Protein AF-A0A0P7Z304-F1 (afdb_monomer)

pLDDT: me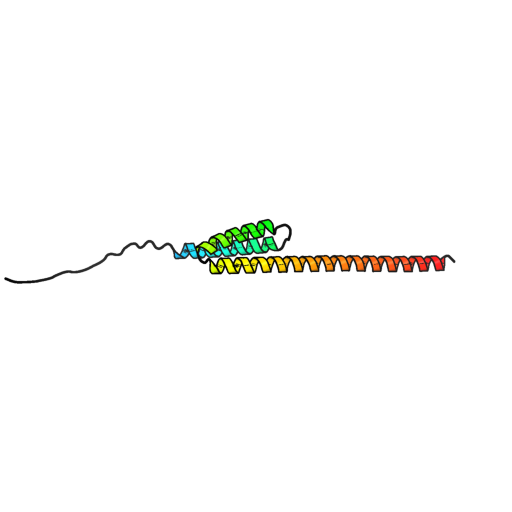an 79.25, std 16.59, range [35.19, 93.38]

Sequence (123 aa):
MSELSQSEPSAMSPAKADLPTESQTQAEKSLLEVALAGAIALAKDSKNYAQASEQFTAITAQIEQDSPEAAKLLRQLWKEYLSAQRSALFYESLSNAEAGLSEKMTANTIQLKQNYMRLIQEQ

Solvent-accessible surface area (back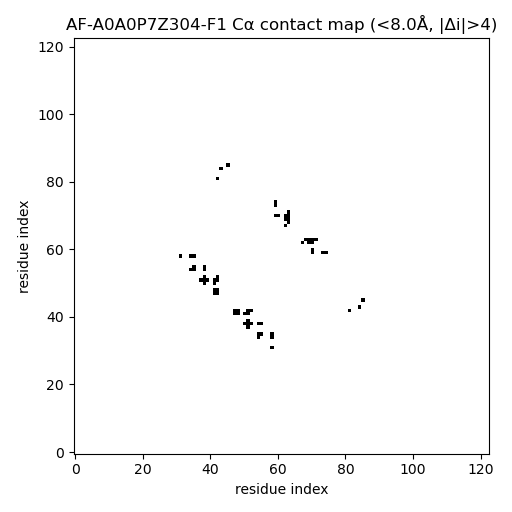bone atoms only — not comparable to full-atom values): 7190 Å² total; per-residue (Å²): 132,88,76,87,85,87,80,84,82,90,84,78,80,80,80,83,74,86,78,80,59,71,72,53,58,56,52,52,52,53,51,52,51,52,50,49,53,49,23,54,59,36,48,70,41,82,89,31,40,68,61,16,50,52,51,47,48,57,54,35,58,56,40,35,76,80,36,54,68,59,27,52,51,50,57,51,53,50,53,53,50,54,54,52,50,53,51,53,55,48,54,51,55,50,52,53,52,51,52,55,50,51,52,52,53,51,53,50,53,51,53,49,53,50,51,52,54,51,57,63,73,75,106

Foldseek 3Di:
DDDDDDDDDDDDDDDPPPDPDPVVVVVVVVVLVVLLVVLVVLLLDPVSPVVSVVSLVVSLVVVCVVPVPVSVVSVVVVVVSSVVSVVVVVVVVVVVVVVVVVVVVVVVVVVVVVVVVVVVVVD

Mean predicted aligned error: 14.66 Å

Structure (mmCIF, N/CA/C/O backbone):
data_AF-A0A0P7Z304-F1
#
_entry.id   AF-A0A0P7Z304-F1
#
loop_
_atom_site.group_PDB
_atom_site.id
_atom_site.type_symbol
_atom_site.label_atom_id
_atom_site.label_alt_id
_atom_site.label_comp_id
_atom_site.label_asym_id
_atom_site.label_entity_id
_atom_site.label_seq_id
_atom_site.pdbx_PDB_ins_code
_atom_site.Cartn_x
_atom_site.Cartn_y
_atom_site.Cartn_z
_atom_site.occupancy
_atom_site.B_iso_or_equiv
_atom_site.auth_seq_id
_atom_site.auth_comp_id
_atom_site.auth_asym_id
_atom_site.auth_atom_id
_atom_site.pdbx_PDB_model_num
ATOM 1 N N . MET A 1 1 ? -55.176 -18.191 68.117 1.00 40.31 1 MET A N 1
ATOM 2 C CA . MET A 1 1 ? -55.301 -19.399 67.279 1.00 40.31 1 MET A CA 1
ATOM 3 C C . MET A 1 1 ? -54.878 -18.970 65.884 1.00 40.31 1 MET A C 1
ATOM 5 O O . MET A 1 1 ? -55.544 -18.103 65.340 1.00 40.31 1 MET A O 1
ATOM 9 N N . SER A 1 2 ? -53.633 -19.216 65.459 1.00 43.34 2 SER A N 1
ATOM 10 C CA . SER A 1 2 ? -53.106 -20.516 64.968 1.00 43.34 2 SER A CA 1
ATOM 11 C C . SER A 1 2 ? -53.873 -20.955 63.717 1.00 43.34 2 SER A C 1
ATOM 13 O O . SER A 1 2 ? -55.094 -20.958 63.766 1.00 43.34 2 SER A O 1
ATOM 15 N N . GLU A 1 3 ? -53.302 -21.376 62.595 1.00 42.59 3 GLU A N 1
ATOM 16 C CA . GLU A 1 3 ? -51.943 -21.457 62.047 1.00 42.59 3 GLU A CA 1
ATOM 17 C C . GLU A 1 3 ? -52.122 -21.864 60.561 1.00 42.59 3 GLU A C 1
ATOM 19 O O . GLU A 1 3 ? -53.205 -22.292 60.168 1.00 42.59 3 GLU A O 1
ATOM 24 N N . LEU A 1 4 ? -51.063 -21.693 59.764 1.00 49.19 4 LEU A N 1
ATOM 25 C CA . LEU A 1 4 ? -50.734 -22.326 58.473 1.00 49.19 4 LEU A CA 1
ATOM 26 C C . LEU A 1 4 ? -51.693 -23.379 57.862 1.00 49.19 4 LEU A C 1
ATOM 28 O O . LEU A 1 4 ? -52.004 -24.380 58.494 1.00 49.19 4 LEU A O 1
ATOM 32 N N . SER A 1 5 ? -51.888 -23.306 56.537 1.00 42.75 5 SER A N 1
ATOM 33 C CA . SER A 1 5 ? -51.337 -24.338 55.634 1.00 42.75 5 SER A CA 1
ATOM 34 C C . SER A 1 5 ? -51.369 -23.907 54.164 1.00 42.75 5 SER A C 1
ATOM 36 O O . SER A 1 5 ? -52.361 -23.393 53.656 1.00 42.75 5 SER A O 1
ATOM 38 N N . GLN A 1 6 ? -50.236 -24.150 53.514 1.00 49.88 6 GLN A N 1
ATOM 39 C CA . GLN A 1 6 ? -49.916 -23.975 52.102 1.00 49.88 6 GLN A CA 1
ATOM 40 C C . GLN A 1 6 ? -50.711 -24.918 51.192 1.00 49.88 6 GLN A C 1
ATOM 42 O O . GLN A 1 6 ? -51.024 -26.037 51.594 1.00 49.88 6 GLN A O 1
ATOM 47 N N . SER A 1 7 ? -50.859 -24.510 49.929 1.00 43.81 7 SER A N 1
ATOM 48 C CA . SER A 1 7 ? -50.662 -25.395 48.772 1.00 43.81 7 SER A CA 1
ATOM 49 C C . SER A 1 7 ? -50.622 -24.577 47.474 1.00 43.81 7 SER A C 1
ATOM 51 O O . SER A 1 7 ? -51.658 -24.129 46.983 1.00 43.81 7 SER A O 1
ATOM 53 N N . GLU A 1 8 ? -49.416 -24.393 46.926 1.00 48.62 8 GLU A N 1
ATOM 54 C CA . GLU A 1 8 ? -49.206 -24.257 45.475 1.00 48.62 8 GLU A CA 1
ATOM 55 C C . GLU A 1 8 ? -49.630 -25.566 44.764 1.00 48.62 8 GLU A C 1
ATOM 57 O O . GLU A 1 8 ? -49.787 -26.604 45.416 1.00 48.62 8 GLU A O 1
ATOM 62 N N . PRO A 1 9 ? -49.792 -25.548 43.428 1.00 53.56 9 PRO A N 1
ATOM 63 C CA . PRO A 1 9 ? -48.633 -25.849 42.587 1.00 53.56 9 PRO A CA 1
ATOM 64 C C . PRO A 1 9 ? -48.454 -24.907 41.384 1.00 53.56 9 PRO A C 1
ATOM 66 O O . PRO A 1 9 ? -49.394 -24.557 40.673 1.00 53.56 9 PRO A O 1
ATOM 69 N N . SER A 1 10 ? -47.181 -24.579 41.156 1.00 42.91 10 SER A N 1
ATOM 70 C CA . SER A 1 10 ? -46.513 -24.319 39.874 1.00 42.91 10 SER A CA 1
ATOM 71 C C . SER A 1 10 ? -47.221 -24.858 38.621 1.00 42.91 10 SER A C 1
ATOM 73 O O . SER A 1 10 ? -47.567 -26.035 38.573 1.00 42.91 10 SER A O 1
ATOM 75 N N . ALA A 1 11 ? -47.247 -24.069 37.540 1.00 41.72 11 ALA A N 1
ATOM 76 C CA . ALA A 1 11 ? -46.298 -24.259 36.431 1.00 41.72 11 ALA A CA 1
ATOM 77 C C . ALA A 1 11 ? -46.562 -23.333 35.223 1.00 41.72 11 ALA A C 1
ATOM 79 O O . ALA A 1 11 ? -47.690 -23.127 34.789 1.00 41.72 11 ALA A O 1
ATOM 80 N N . MET A 1 12 ? -45.442 -22.904 34.636 1.00 35.19 12 MET A N 1
ATOM 81 C CA . MET A 1 12 ? -45.229 -22.452 33.257 1.00 35.19 12 MET A CA 1
ATOM 82 C C . MET A 1 12 ? -45.698 -21.055 32.819 1.00 35.19 12 MET A C 1
ATOM 84 O O . MET A 1 12 ? -46.708 -20.860 32.151 1.00 35.19 12 MET A O 1
ATOM 88 N N . SER A 1 13 ? -44.776 -20.108 33.011 1.00 54.66 13 SER A N 1
ATOM 89 C CA . SER A 1 13 ? -44.273 -19.309 31.884 1.00 54.66 13 SER A CA 1
ATOM 90 C C . SER A 1 13 ? -43.471 -20.230 30.931 1.00 54.66 13 SER A C 1
ATOM 92 O O . SER A 1 13 ? -42.918 -21.236 31.383 1.00 54.66 13 SER A O 1
ATOM 94 N N . PRO A 1 14 ? -43.342 -19.896 29.639 1.00 51.25 14 PRO A N 1
ATOM 95 C CA . PRO A 1 14 ? -42.161 -19.111 29.327 1.00 51.25 14 PRO A CA 1
ATOM 96 C C . PRO A 1 14 ? -42.458 -17.932 28.405 1.00 51.25 14 PRO A C 1
ATOM 98 O O . PRO A 1 14 ? -43.028 -18.053 27.321 1.00 51.25 14 PRO A O 1
ATOM 101 N N . ALA A 1 15 ? -41.990 -16.781 28.876 1.00 48.62 15 ALA A N 1
ATOM 102 C CA . ALA A 1 15 ? -41.295 -15.765 28.108 1.00 48.62 15 ALA A CA 1
ATOM 103 C C . ALA A 1 15 ? -40.908 -16.222 26.689 1.00 48.62 15 ALA A C 1
ATOM 105 O O . ALA A 1 15 ? -39.972 -16.999 26.499 1.00 48.62 15 ALA A O 1
ATOM 106 N N . LYS A 1 16 ? -41.585 -15.659 25.685 1.00 47.00 16 LYS A N 1
ATOM 107 C CA . LYS A 1 16 ? -40.983 -15.463 24.367 1.00 47.00 16 LYS A CA 1
ATOM 108 C C . LYS A 1 16 ? -39.891 -14.410 24.532 1.00 47.00 16 LYS A C 1
ATOM 110 O O . LYS A 1 16 ? -40.148 -13.215 24.436 1.00 47.00 16 LYS A O 1
ATOM 115 N N . ALA A 1 17 ? -38.692 -14.868 24.867 1.00 46.94 17 ALA A N 1
ATOM 116 C CA . ALA A 1 17 ? -37.484 -14.125 24.577 1.00 46.94 17 ALA A CA 1
ATOM 117 C C . ALA A 1 17 ? -37.294 -14.193 23.057 1.00 46.94 17 ALA A C 1
ATOM 119 O O . ALA A 1 17 ? -36.819 -15.197 22.529 1.00 46.9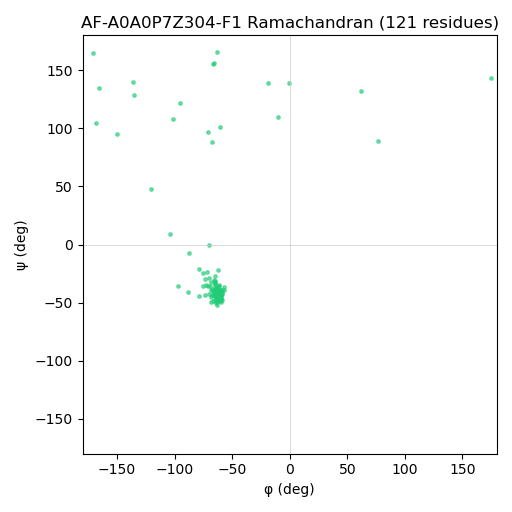4 17 ALA A O 1
ATOM 120 N N . ASP A 1 18 ? -37.739 -13.153 22.356 1.00 47.25 18 ASP A N 1
ATOM 121 C CA . ASP A 1 18 ? -37.241 -12.856 21.019 1.00 47.25 18 ASP A CA 1
ATOM 122 C C . ASP A 1 18 ? -35.731 -12.609 21.143 1.00 47.25 18 ASP A C 1
ATOM 124 O O . ASP A 1 18 ? -35.293 -11.546 21.579 1.00 47.25 18 ASP A O 1
ATOM 128 N N . LEU A 1 19 ? -34.931 -13.616 20.795 1.00 60.28 19 LEU A N 1
ATOM 129 C CA . LEU A 1 19 ? -33.518 -13.453 20.467 1.00 60.28 19 LEU A CA 1
ATOM 130 C C . LEU A 1 19 ? -33.367 -13.469 18.943 1.00 60.28 19 LEU A C 1
ATOM 132 O O . LEU A 1 19 ? -33.444 -14.538 18.337 1.00 60.28 19 LEU A O 1
ATOM 136 N N . PRO A 1 20 ? -33.080 -12.313 18.324 1.00 52.84 20 PRO A N 1
ATOM 137 C CA . PRO A 1 20 ? -32.505 -12.253 16.991 1.00 52.84 20 PRO A CA 1
ATOM 138 C C . PRO A 1 20 ? -31.153 -11.517 17.017 1.00 52.84 20 PRO A C 1
ATOM 140 O O . PRO A 1 20 ? -30.945 -10.605 16.230 1.00 52.84 20 PRO A O 1
ATOM 143 N N . THR A 1 21 ? -30.237 -11.840 17.936 1.00 56.38 21 THR A N 1
ATOM 144 C CA . THR A 1 21 ? -28.960 -11.096 18.035 1.00 56.38 21 THR A CA 1
ATOM 145 C C . THR A 1 21 ? -27.801 -11.791 17.311 1.00 56.38 21 THR A C 1
ATOM 147 O O . THR A 1 21 ? -27.003 -11.124 16.665 1.00 56.38 21 THR A O 1
ATOM 150 N N . GLU A 1 22 ? -27.722 -13.125 17.303 1.00 53.84 22 GLU A N 1
ATOM 151 C CA . GLU A 1 22 ? -26.525 -13.821 16.789 1.00 53.84 22 GLU A CA 1
ATOM 152 C C . GLU A 1 22 ? -26.375 -13.782 15.256 1.00 53.84 22 GLU A C 1
ATOM 154 O O . GLU A 1 22 ? -25.264 -13.652 14.742 1.00 53.84 22 GLU A O 1
ATOM 159 N N . SER A 1 23 ? -27.476 -13.833 14.498 1.00 56.09 23 SER A N 1
ATOM 160 C CA . SER A 1 23 ? -27.413 -13.836 13.026 1.00 56.09 23 SER A CA 1
ATOM 161 C C . SER A 1 23 ? -27.082 -12.465 12.421 1.00 56.09 23 SER A C 1
ATOM 163 O O . SER A 1 23 ? -26.556 -12.401 11.311 1.00 56.09 23 SER A O 1
ATOM 165 N N . GLN A 1 24 ? -27.365 -11.372 13.136 1.00 56.22 24 GLN A N 1
ATOM 166 C CA . GLN A 1 24 ? -27.109 -10.005 12.665 1.00 56.22 24 GLN A CA 1
ATOM 167 C C . GLN A 1 24 ? -25.630 -9.634 12.830 1.00 56.22 24 GLN A C 1
ATOM 169 O O . GLN A 1 24 ? -25.002 -9.176 11.878 1.00 56.22 24 GLN A O 1
ATOM 174 N N . THR A 1 25 ? -25.029 -9.965 13.975 1.00 59.31 25 THR A N 1
ATOM 175 C CA . THR A 1 25 ? -23.618 -9.666 14.261 1.00 59.31 25 THR A CA 1
ATOM 176 C C . THR A 1 25 ? -22.654 -10.415 13.331 1.00 59.31 25 THR A C 1
ATOM 178 O O . THR A 1 25 ? -21.612 -9.885 12.950 1.00 59.31 25 THR A O 1
ATOM 181 N N . GLN A 1 26 ? -22.985 -11.642 12.911 1.00 60.38 26 GLN A N 1
ATOM 182 C CA . GLN A 1 26 ? -22.137 -12.413 11.992 1.00 60.38 26 GLN A CA 1
ATOM 183 C C . GLN A 1 26 ? -22.216 -11.903 10.543 1.00 60.38 26 GLN A C 1
ATOM 185 O O . GLN A 1 26 ? -21.204 -11.884 9.839 1.00 60.38 26 GLN A O 1
ATOM 190 N N . ALA A 1 27 ? -23.394 -11.445 10.112 1.00 63.38 27 ALA A N 1
ATOM 191 C CA . ALA A 1 27 ? -23.575 -10.818 8.806 1.00 63.38 27 ALA A CA 1
ATOM 192 C C . ALA A 1 27 ? -22.851 -9.463 8.725 1.00 63.38 27 ALA A C 1
ATOM 194 O O . ALA A 1 27 ? -22.148 -9.200 7.752 1.00 63.38 27 ALA A O 1
ATOM 195 N N . GLU A 1 28 ? -22.943 -8.639 9.771 1.00 68.62 28 GLU A N 1
ATOM 196 C CA . GLU A 1 28 ? -22.223 -7.362 9.867 1.00 68.62 28 GLU A CA 1
ATOM 197 C C . GLU A 1 28 ? -20.704 -7.555 9.845 1.00 68.62 28 GLU A C 1
ATOM 199 O O . GLU A 1 28 ? -19.993 -6.849 9.128 1.00 68.62 28 GLU A O 1
ATOM 204 N N . LYS A 1 29 ? -20.200 -8.578 10.543 1.00 68.94 29 LYS A N 1
ATOM 205 C CA . LYS A 1 29 ? -18.773 -8.920 10.541 1.00 68.94 29 LYS A CA 1
ATOM 206 C C . LYS A 1 29 ? -18.275 -9.326 9.151 1.00 68.94 29 LYS A C 1
ATOM 208 O O . LYS A 1 29 ? -17.227 -8.858 8.717 1.00 68.94 29 LYS A O 1
ATOM 213 N N . SER A 1 30 ? -19.064 -10.112 8.417 1.00 79.94 30 SER A N 1
ATOM 214 C CA . SER A 1 30 ? -18.758 -10.482 7.030 1.00 79.94 30 SER A CA 1
ATOM 215 C C . SER A 1 30 ? -18.763 -9.274 6.083 1.00 79.94 30 SER A C 1
ATOM 217 O O . SER A 1 30 ? -17.912 -9.178 5.199 1.00 79.94 30 SER A O 1
ATOM 219 N N . LEU A 1 31 ? -19.666 -8.308 6.283 1.00 83.44 31 LEU A N 1
ATOM 220 C CA . LEU A 1 31 ? -19.698 -7.079 5.485 1.00 83.44 31 LEU A CA 1
ATOM 221 C C . LEU A 1 31 ? -18.486 -6.177 5.754 1.00 83.44 31 LEU A C 1
ATOM 223 O O . LEU A 1 31 ? -17.923 -5.625 4.807 1.00 83.44 31 LEU A O 1
ATOM 227 N N . LEU A 1 32 ? -18.046 -6.062 7.011 1.00 84.50 32 LEU A N 1
ATOM 228 C CA . LEU A 1 32 ? -16.838 -5.309 7.369 1.00 84.50 32 LEU A CA 1
ATOM 229 C C . LEU A 1 32 ? -15.574 -5.932 6.762 1.00 84.50 32 LEU A C 1
ATOM 231 O O . LEU A 1 32 ? -14.704 -5.205 6.282 1.00 84.50 32 LEU A O 1
ATOM 235 N N . GLU A 1 33 ? -15.484 -7.263 6.722 1.00 86.56 33 GLU A N 1
ATOM 236 C CA . GLU A 1 33 ? -14.384 -7.977 6.061 1.00 86.56 33 GLU A CA 1
ATOM 237 C C . GLU A 1 33 ? -14.342 -7.693 4.552 1.00 86.56 33 GLU A C 1
ATOM 239 O O . GLU A 1 33 ? -13.278 -7.385 4.007 1.00 86.56 33 GLU A O 1
ATOM 244 N N . VAL A 1 34 ? -15.496 -7.728 3.877 1.00 88.12 34 VAL A N 1
ATOM 245 C CA . VAL A 1 34 ? -15.600 -7.404 2.444 1.00 88.12 34 VAL A CA 1
ATOM 246 C C . VAL A 1 34 ? -15.250 -5.937 2.181 1.00 88.12 34 VAL A C 1
ATOM 248 O O . VAL A 1 34 ? -14.510 -5.640 1.242 1.00 88.12 34 VAL A O 1
ATOM 251 N N . ALA A 1 35 ? -15.728 -5.016 3.019 1.00 86.94 35 ALA A N 1
ATOM 252 C CA . ALA A 1 35 ? -15.416 -3.595 2.901 1.00 86.94 35 ALA A CA 1
ATOM 253 C C . ALA A 1 35 ? -13.915 -3.324 3.105 1.00 86.94 35 ALA A C 1
ATOM 255 O O . ALA A 1 35 ? -13.314 -2.560 2.348 1.00 86.94 35 ALA A O 1
ATOM 256 N N . LEU A 1 36 ? -13.281 -3.998 4.071 1.00 87.88 36 LEU A N 1
ATOM 257 C CA . LEU A 1 36 ? -11.841 -3.899 4.304 1.00 87.88 36 LEU A CA 1
ATOM 258 C C . LEU A 1 36 ? -11.043 -4.451 3.118 1.00 87.88 36 LEU A C 1
ATOM 260 O O . LEU A 1 36 ? -10.091 -3.814 2.669 1.00 87.88 36 LEU A O 1
ATOM 264 N N . ALA A 1 37 ? -11.448 -5.599 2.570 1.00 88.06 37 ALA A N 1
ATOM 265 C CA . ALA A 1 37 ? -10.835 -6.156 1.368 1.00 88.06 37 ALA A CA 1
ATOM 266 C C . ALA A 1 37 ? -10.960 -5.198 0.169 1.00 88.06 37 ALA A C 1
ATOM 268 O O . ALA A 1 37 ? -10.001 -5.030 -0.588 1.00 88.06 37 ALA A O 1
ATOM 269 N N . GLY A 1 38 ? -12.105 -4.521 0.033 1.00 88.38 38 GLY A N 1
ATOM 270 C CA . GLY A 1 38 ? -12.326 -3.467 -0.957 1.00 88.38 38 GLY A CA 1
ATOM 271 C C . GLY A 1 38 ? -11.379 -2.279 -0.778 1.00 88.38 38 GLY A C 1
ATOM 272 O O . GLY A 1 38 ? -10.708 -1.883 -1.732 1.00 88.38 38 GLY A O 1
ATOM 273 N N . ALA A 1 39 ? -11.243 -1.765 0.447 1.00 87.69 39 ALA A N 1
ATOM 274 C CA . ALA A 1 39 ? -10.319 -0.676 0.757 1.00 87.69 39 ALA A CA 1
ATOM 275 C C . ALA A 1 39 ? -8.861 -1.056 0.441 1.00 87.69 39 ALA A C 1
ATOM 277 O O . ALA A 1 39 ? -8.137 -0.278 -0.180 1.00 87.69 39 ALA A O 1
ATOM 278 N N . ILE A 1 40 ? -8.439 -2.276 0.791 1.00 88.69 40 ILE A N 1
ATOM 279 C CA . ILE A 1 40 ? -7.105 -2.803 0.461 1.00 88.69 40 ILE A CA 1
ATOM 280 C C . ILE A 1 40 ? -6.916 -2.905 -1.057 1.00 88.69 40 ILE A C 1
ATOM 282 O O . ILE A 1 40 ? -5.865 -2.534 -1.576 1.00 88.69 40 ILE A O 1
ATOM 286 N N . ALA A 1 41 ? -7.922 -3.388 -1.791 1.00 88.44 41 ALA A N 1
ATOM 287 C CA . ALA A 1 41 ? -7.855 -3.491 -3.245 1.00 88.44 41 ALA A CA 1
ATOM 288 C C . ALA A 1 41 ? -7.712 -2.113 -3.909 1.00 88.44 41 ALA A C 1
ATOM 290 O O . ALA A 1 41 ? -6.878 -1.954 -4.800 1.00 88.44 41 ALA A O 1
ATOM 291 N N . LEU A 1 42 ? -8.459 -1.109 -3.438 1.00 87.56 42 LEU A N 1
ATOM 292 C CA . LEU A 1 42 ? -8.334 0.274 -3.904 1.00 87.56 42 LEU A CA 1
ATOM 293 C C . LEU A 1 42 ? -6.949 0.846 -3.597 1.00 87.56 42 LEU A C 1
ATOM 295 O O . LEU A 1 42 ? -6.342 1.480 -4.455 1.00 87.56 42 LEU A O 1
ATOM 299 N N . ALA A 1 43 ? -6.409 0.558 -2.414 1.00 86.69 43 ALA A N 1
ATOM 300 C CA . ALA A 1 43 ? -5.078 0.991 -2.012 1.00 86.69 43 ALA A CA 1
ATOM 301 C C . ALA A 1 43 ? -3.931 0.289 -2.762 1.00 86.69 43 ALA A C 1
ATOM 303 O O . ALA A 1 43 ? -2.776 0.625 -2.529 1.00 86.69 43 ALA A O 1
ATOM 304 N N . LYS A 1 44 ? -4.183 -0.644 -3.687 1.00 85.44 44 LYS A N 1
ATOM 305 C CA . LYS A 1 44 ? -3.125 -1.123 -4.595 1.00 85.44 44 LYS A CA 1
ATOM 306 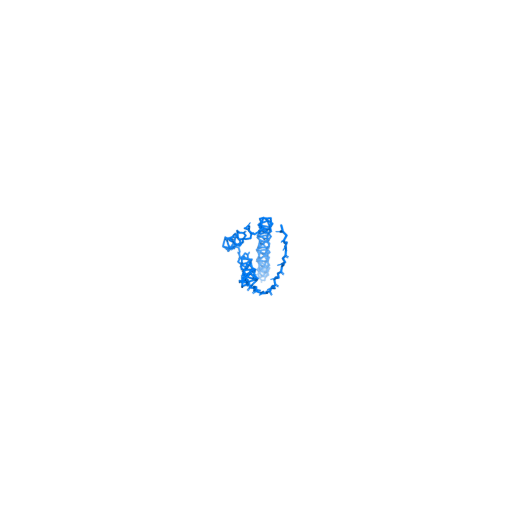C C . LYS A 1 44 ? -2.771 -0.092 -5.663 1.00 85.44 44 LYS A C 1
ATOM 308 O O . LYS A 1 44 ? -1.618 -0.042 -6.086 1.00 85.44 44 LYS A O 1
ATOM 313 N N . ASP A 1 45 ? -3.737 0.733 -6.061 1.00 84.38 45 ASP A N 1
ATOM 314 C CA . ASP A 1 45 ? -3.538 1.825 -7.009 1.00 84.38 45 ASP A CA 1
ATOM 315 C C . ASP A 1 45 ? -3.294 3.136 -6.252 1.00 84.38 45 ASP A C 1
ATOM 317 O O . ASP A 1 45 ? -4.128 3.600 -5.470 1.00 84.38 45 ASP A O 1
ATOM 321 N N . SER A 1 46 ? -2.147 3.764 -6.514 1.00 78.00 46 SER A N 1
ATOM 322 C CA . SER A 1 46 ? -1.764 5.022 -5.873 1.00 78.00 46 SER A CA 1
ATOM 323 C C . SER A 1 46 ? -2.704 6.184 -6.172 1.00 78.00 46 SER A C 1
ATOM 325 O O . SER A 1 46 ? -2.787 7.123 -5.379 1.00 78.00 46 SER A O 1
ATOM 327 N N . LYS A 1 47 ? -3.472 6.110 -7.263 1.00 83.62 47 LYS A N 1
ATOM 328 C CA . LYS A 1 47 ? -4.489 7.112 -7.608 1.00 83.62 47 LYS A CA 1
ATOM 329 C C . LYS A 1 47 ? -5.711 7.054 -6.693 1.00 83.62 47 LYS A C 1
ATOM 331 O O . LYS A 1 47 ? -6.387 8.064 -6.523 1.00 83.62 47 LYS A O 1
ATOM 336 N N . ASN A 1 48 ? -5.962 5.906 -6.066 1.00 88.12 48 ASN A N 1
ATOM 337 C CA . ASN A 1 48 ? -7.172 5.651 -5.286 1.00 88.12 48 ASN A CA 1
ATOM 338 C C . ASN A 1 48 ? -6.930 5.699 -3.770 1.00 88.12 48 ASN A C 1
ATOM 340 O O . ASN A 1 48 ? -7.828 5.377 -2.997 1.00 88.12 48 ASN A O 1
ATOM 344 N N . TYR A 1 49 ? -5.751 6.142 -3.313 1.00 87.19 49 TYR A N 1
ATOM 345 C CA . TYR A 1 49 ? -5.426 6.223 -1.882 1.00 87.19 49 TYR A CA 1
ATOM 346 C C . TYR A 1 49 ? -6.394 7.078 -1.067 1.00 87.19 49 TYR A C 1
ATOM 348 O O . TYR A 1 49 ? -6.680 6.732 0.081 1.00 87.19 49 TYR A O 1
ATOM 356 N N . ALA A 1 50 ? -6.898 8.175 -1.640 1.00 85.62 50 ALA A N 1
ATOM 357 C CA . ALA A 1 50 ? -7.878 9.027 -0.973 1.00 85.62 50 ALA A CA 1
ATOM 358 C C . ALA A 1 50 ? -9.176 8.250 -0.702 1.00 85.62 50 ALA A C 1
ATOM 360 O O . ALA A 1 50 ? -9.585 8.129 0.449 1.00 85.62 50 ALA A O 1
ATOM 361 N N . GLN A 1 51 ? -9.737 7.616 -1.736 1.00 88.31 51 GLN A N 1
ATOM 362 C CA . GLN A 1 51 ? -10.945 6.794 -1.615 1.00 88.31 51 GLN A CA 1
ATOM 363 C C . GLN A 1 51 ? -10.739 5.580 -0.702 1.00 88.31 51 GLN A C 1
ATOM 365 O O . GLN A 1 51 ? -11.588 5.283 0.134 1.00 88.31 51 GLN A O 1
ATOM 370 N N . ALA A 1 52 ? -9.600 4.894 -0.815 1.00 89.25 52 ALA A N 1
ATOM 371 C CA . ALA A 1 52 ? -9.272 3.765 0.049 1.00 89.25 52 ALA A CA 1
ATOM 372 C C . ALA A 1 52 ? -9.191 4.182 1.526 1.00 89.25 52 ALA A C 1
ATOM 374 O O . ALA A 1 52 ? -9.689 3.479 2.402 1.00 89.25 52 ALA A O 1
ATOM 375 N N . SER A 1 53 ? -8.597 5.347 1.806 1.00 89.81 53 SER A N 1
ATOM 376 C CA . SER A 1 53 ? -8.484 5.880 3.168 1.00 89.81 53 SER A CA 1
ATOM 377 C C . SER A 1 53 ? -9.828 6.345 3.723 1.00 89.81 53 SER A C 1
ATOM 379 O O . SER A 1 53 ? -10.079 6.165 4.913 1.00 89.81 53 SER A O 1
ATOM 381 N N . GLU A 1 54 ? -10.705 6.904 2.889 1.00 90.31 54 GLU A N 1
ATOM 382 C CA . GLU A 1 54 ? -12.081 7.240 3.273 1.00 90.31 54 GLU A CA 1
ATOM 383 C C . GLU A 1 54 ? -12.877 5.984 3.644 1.00 90.31 54 GLU A C 1
ATOM 385 O O . GLU A 1 54 ? -13.451 5.927 4.733 1.00 90.31 54 GLU A O 1
ATOM 390 N N . GLN A 1 55 ? -12.838 4.943 2.804 1.00 88.44 55 GLN A N 1
ATOM 391 C CA . GLN A 1 55 ? -13.499 3.667 3.102 1.00 88.44 55 GLN A CA 1
ATOM 392 C C . GLN A 1 55 ? -12.947 3.022 4.376 1.00 88.44 55 GLN A C 1
ATOM 394 O O . GLN A 1 55 ? -13.710 2.602 5.244 1.00 88.44 55 GLN A O 1
ATOM 399 N N . PHE A 1 56 ? -11.623 3.012 4.541 1.00 92.31 56 PHE A N 1
ATOM 400 C CA . PHE A 1 56 ? -10.989 2.500 5.752 1.00 92.31 56 PHE A CA 1
ATOM 401 C C . PHE A 1 56 ? -11.374 3.304 7.006 1.00 92.31 56 PHE A C 1
ATOM 403 O O . PHE A 1 56 ? -11.570 2.739 8.086 1.00 92.31 56 PHE A O 1
ATOM 410 N N . THR A 1 57 ? -11.523 4.625 6.879 1.00 91.31 57 THR A N 1
ATOM 411 C CA . THR A 1 57 ? -11.952 5.494 7.984 1.00 91.31 57 THR A CA 1
ATOM 412 C C . THR A 1 57 ? -13.391 5.203 8.397 1.00 91.31 57 THR A C 1
ATOM 414 O O . THR A 1 57 ? -13.669 5.151 9.591 1.00 91.31 57 THR A O 1
ATOM 417 N N . ALA A 1 58 ? -14.289 4.953 7.441 1.00 89.19 58 ALA A N 1
ATOM 418 C CA . ALA A 1 58 ? -15.668 4.567 7.734 1.00 89.19 58 ALA A CA 1
ATOM 419 C C . ALA A 1 58 ? -15.738 3.225 8.488 1.00 89.19 58 ALA A C 1
ATOM 421 O O . ALA A 1 58 ? -16.422 3.124 9.504 1.00 89.19 58 ALA A O 1
ATOM 422 N N . ILE A 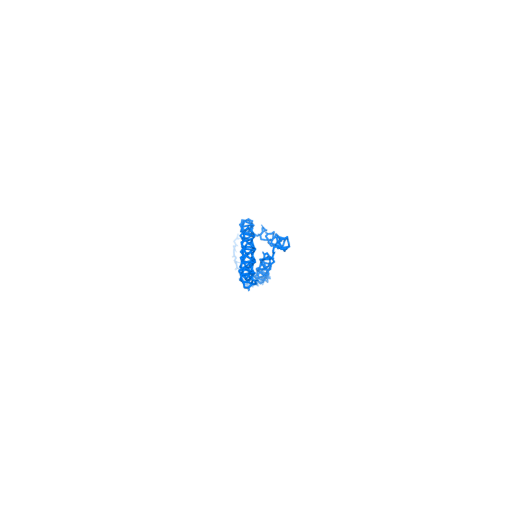1 59 ? -14.957 2.231 8.052 1.00 89.50 59 ILE A N 1
ATOM 423 C CA . ILE A 1 59 ? -14.863 0.915 8.709 1.00 89.50 59 ILE A CA 1
ATOM 424 C C . ILE A 1 59 ? -14.321 1.057 10.136 1.00 89.50 59 ILE A C 1
ATOM 426 O O . ILE A 1 59 ? -14.888 0.521 11.085 1.00 89.50 59 ILE A O 1
ATOM 430 N N . THR A 1 60 ? -13.230 1.806 10.313 1.00 91.12 60 THR A N 1
ATOM 431 C CA . THR A 1 60 ? -12.622 1.983 11.640 1.00 91.12 60 THR A CA 1
ATOM 432 C C . THR A 1 60 ? -13.467 2.831 12.579 1.00 91.12 60 THR A C 1
ATOM 434 O O . THR A 1 60 ? -13.416 2.581 13.777 1.00 91.12 60 THR A O 1
ATOM 437 N N . ALA A 1 61 ? -14.277 3.766 12.075 1.00 89.19 61 ALA A N 1
ATOM 438 C CA . ALA A 1 61 ? -15.240 4.503 12.891 1.00 89.19 61 ALA A CA 1
ATOM 439 C C . ALA A 1 61 ? -16.337 3.590 13.463 1.00 89.19 61 ALA A C 1
ATOM 441 O O . ALA A 1 61 ? -16.783 3.810 14.585 1.00 89.19 61 ALA A O 1
ATOM 442 N N . GLN A 1 62 ? -16.740 2.553 12.722 1.00 86.69 62 GLN A N 1
ATOM 443 C CA . GLN A 1 62 ? -17.703 1.563 13.204 1.00 86.69 62 GLN A CA 1
ATOM 444 C C . GLN A 1 62 ? -17.070 0.632 14.246 1.00 86.69 62 GLN A C 1
ATOM 446 O O . GLN A 1 62 ? -17.629 0.438 15.319 1.00 86.69 62 GLN A O 1
ATOM 451 N N . ILE A 1 63 ? -15.843 0.163 13.996 1.00 87.69 63 ILE A N 1
ATOM 452 C CA . ILE A 1 63 ? -15.085 -0.663 14.953 1.00 87.69 63 ILE A CA 1
ATOM 453 C C . ILE A 1 63 ? -14.744 0.11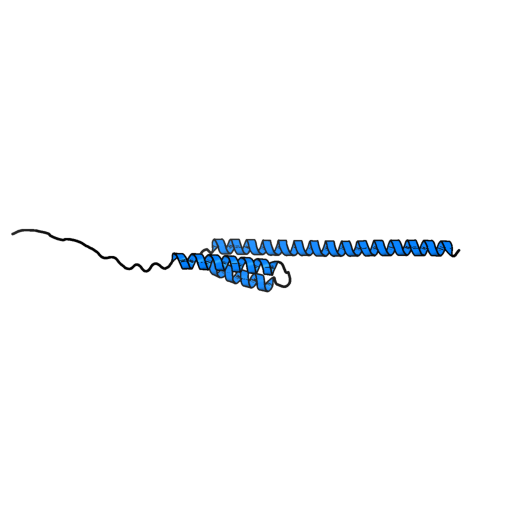7 16.229 1.00 87.69 63 ILE A C 1
ATOM 455 O O . ILE A 1 63 ? -14.660 -0.472 17.298 1.00 87.69 63 ILE A O 1
ATOM 459 N N . GLU A 1 64 ? -14.549 1.433 16.151 1.00 90.81 64 GLU A N 1
ATOM 460 C CA . GLU A 1 64 ? -14.231 2.274 17.311 1.00 90.81 64 GLU A CA 1
ATOM 461 C C . GLU A 1 64 ? -15.371 2.336 18.335 1.00 90.81 64 GLU A C 1
ATOM 463 O O . GLU A 1 64 ? -15.097 2.500 19.523 1.00 90.81 64 GLU A O 1
ATOM 468 N N . GLN A 1 65 ? -16.622 2.150 17.895 1.00 87.62 65 GLN A N 1
ATOM 469 C CA . GLN A 1 65 ? -17.783 2.062 18.787 1.00 87.62 65 GLN A CA 1
ATOM 470 C C . GLN A 1 65 ? -17.770 0.769 19.613 1.00 87.62 65 GLN A C 1
ATOM 472 O O . GLN A 1 65 ? -18.130 0.799 20.789 1.00 87.62 65 GLN A O 1
ATOM 477 N N . ASP A 1 66 ? -17.293 -0.333 19.027 1.00 87.50 66 ASP A N 1
ATOM 478 C CA . ASP A 1 66 ? -17.237 -1.645 19.681 1.00 87.50 66 ASP A CA 1
ATOM 479 C C . ASP A 1 66 ? -15.929 -1.860 20.459 1.00 87.50 66 ASP A C 1
ATOM 481 O O . ASP A 1 66 ? -15.907 -2.424 21.553 1.00 87.50 66 ASP A O 1
ATOM 485 N N . SER A 1 67 ? -14.805 -1.434 19.880 1.00 88.31 67 SER A N 1
ATOM 486 C CA . SER A 1 67 ? -13.460 -1.610 20.419 1.00 88.31 67 SER A CA 1
ATOM 487 C C . SER A 1 67 ? -12.525 -0.469 19.982 1.00 88.31 67 SER A C 1
ATOM 489 O O . SER A 1 67 ? -11.887 -0.531 18.921 1.00 88.31 67 SER A O 1
ATOM 491 N N . PRO A 1 68 ? -12.358 0.570 20.820 1.00 89.12 68 PRO A N 1
ATOM 492 C CA . PRO A 1 68 ? -11.508 1.714 20.491 1.00 89.12 68 PRO A CA 1
ATOM 493 C C . PRO A 1 68 ? -10.022 1.341 20.375 1.00 89.12 68 PRO A C 1
ATOM 495 O O . PRO A 1 68 ? -9.279 1.927 19.584 1.00 89.12 68 PRO A O 1
ATOM 498 N N . GLU A 1 69 ? -9.571 0.335 21.127 1.00 90.69 69 GLU A N 1
ATOM 499 C CA . GLU A 1 69 ? -8.186 -0.137 21.075 1.00 90.69 69 GLU A CA 1
ATOM 500 C C . GLU A 1 69 ? -7.881 -0.860 19.753 1.00 90.69 69 GLU A C 1
ATOM 502 O O . GLU A 1 69 ? -6.863 -0.577 19.113 1.00 90.69 69 GLU A O 1
ATOM 507 N N . ALA A 1 70 ? -8.803 -1.706 19.276 1.00 88.38 70 ALA A N 1
ATOM 508 C CA . ALA A 1 70 ? -8.679 -2.365 17.977 1.00 88.38 70 ALA A CA 1
ATOM 509 C C . ALA A 1 70 ? -8.691 -1.351 16.823 1.00 88.38 70 ALA A C 1
ATOM 511 O O . ALA A 1 70 ? -7.856 -1.435 15.919 1.00 88.38 70 ALA A O 1
ATOM 512 N N . ALA A 1 71 ? -9.574 -0.348 16.875 1.00 89.88 71 ALA A N 1
ATOM 513 C CA . ALA A 1 71 ? -9.622 0.716 15.873 1.00 89.88 71 ALA A CA 1
ATOM 514 C C . ALA A 1 71 ? -8.303 1.506 15.807 1.00 89.88 71 ALA A C 1
ATOM 516 O O . ALA A 1 71 ? -7.806 1.808 14.718 1.00 89.88 71 ALA A O 1
ATOM 517 N N . LYS A 1 72 ? -7.684 1.799 16.956 1.00 91.50 72 LYS A N 1
ATOM 518 C CA . LYS A 1 72 ? -6.386 2.486 17.014 1.00 91.50 72 LYS A CA 1
ATOM 519 C C . LYS A 1 72 ? -5.266 1.667 16.365 1.00 91.50 72 LYS A C 1
ATOM 521 O O . LYS A 1 72 ? -4.500 2.222 15.574 1.00 91.50 72 LYS A O 1
ATOM 526 N N . LEU A 1 73 ? -5.187 0.368 16.660 1.00 92.56 73 LEU A N 1
ATOM 527 C CA . LEU A 1 73 ? -4.202 -0.537 16.055 1.00 92.56 73 LEU A CA 1
ATOM 528 C C . LEU A 1 73 ? -4.413 -0.675 14.544 1.00 92.56 73 LEU A C 1
ATOM 530 O O . LEU A 1 73 ? -3.458 -0.586 13.774 1.00 92.56 73 LEU A O 1
ATOM 534 N N . LEU A 1 74 ? -5.665 -0.803 14.101 1.00 91.88 74 LEU A N 1
ATOM 535 C CA . LEU A 1 74 ? -6.012 -0.851 12.681 1.00 91.88 74 LEU A CA 1
ATOM 536 C C . LEU A 1 74 ? -5.576 0.421 11.945 1.00 91.88 74 LEU A C 1
ATOM 538 O O . LEU A 1 74 ? -4.962 0.336 10.883 1.00 91.88 74 LEU A O 1
ATOM 542 N N . ARG A 1 75 ? -5.804 1.606 12.524 1.00 92.94 75 ARG A N 1
ATOM 543 C CA . ARG A 1 75 ? -5.329 2.877 11.949 1.00 92.94 75 ARG A CA 1
ATOM 544 C C . ARG A 1 75 ? -3.803 2.941 11.840 1.00 92.94 75 ARG A C 1
ATOM 546 O O . ARG A 1 75 ? -3.298 3.543 10.894 1.00 92.94 75 ARG A O 1
ATOM 553 N N . GLN A 1 76 ? -3.064 2.355 12.783 1.00 93.38 76 GLN A N 1
ATOM 554 C CA . GLN A 1 76 ? -1.602 2.263 12.694 1.00 93.38 76 GLN A CA 1
ATOM 555 C C . GLN A 1 76 ? -1.173 1.313 11.571 1.00 93.38 76 GLN A C 1
ATOM 557 O O . GLN A 1 76 ? -0.395 1.715 10.710 1.00 93.38 76 GLN A O 1
ATOM 562 N N . LEU A 1 77 ? -1.744 0.107 11.521 1.00 93.25 77 LEU A N 1
ATOM 563 C CA . LEU A 1 77 ? -1.467 -0.877 10.469 1.00 93.25 77 LEU A CA 1
ATOM 564 C C . LEU A 1 77 ? -1.760 -0.328 9.069 1.00 93.25 77 LEU A C 1
ATOM 566 O O . LEU A 1 77 ? -0.981 -0.547 8.147 1.00 93.25 77 LEU A O 1
ATOM 570 N N . TRP A 1 78 ? -2.840 0.437 8.912 1.00 93.25 78 TRP A N 1
ATOM 571 C CA . TRP A 1 78 ? -3.186 1.066 7.639 1.00 93.25 78 TRP A CA 1
ATOM 572 C C . TRP A 1 78 ? -2.138 2.071 7.162 1.00 93.25 78 TRP A C 1
ATOM 574 O O . TRP A 1 78 ? -1.784 2.092 5.984 1.00 93.25 78 TRP A O 1
ATOM 584 N N . LYS A 1 79 ? -1.599 2.890 8.074 1.00 92.06 79 LYS A N 1
ATOM 585 C CA . LYS A 1 79 ? -0.535 3.846 7.736 1.00 92.06 79 LYS A CA 1
ATOM 586 C C . LYS A 1 79 ? 0.729 3.135 7.262 1.00 92.06 79 LYS A C 1
ATOM 588 O O . LYS A 1 79 ? 1.303 3.551 6.257 1.00 92.06 79 LYS A O 1
ATOM 593 N N . GLU A 1 80 ? 1.125 2.066 7.948 1.00 92.12 80 GLU A N 1
ATOM 594 C CA . GLU A 1 80 ? 2.289 1.262 7.558 1.00 92.12 80 GLU A CA 1
ATOM 595 C C . GLU A 1 80 ? 2.061 0.520 6.237 1.00 92.12 80 GLU A C 1
ATOM 597 O O . GLU A 1 80 ? 2.941 0.460 5.383 1.00 92.12 80 GLU A O 1
ATOM 602 N N . TYR A 1 81 ? 0.851 0.014 6.009 1.00 90.75 81 TYR A N 1
ATOM 603 C CA . TYR A 1 81 ? 0.496 -0.604 4.737 1.00 90.75 81 TYR A CA 1
ATOM 604 C C . TYR A 1 81 ? 0.637 0.382 3.565 1.00 90.75 81 TYR A C 1
ATOM 606 O O . TYR A 1 81 ? 1.268 0.066 2.555 1.00 90.75 81 TYR A O 1
ATOM 614 N N . LEU A 1 82 ? 0.115 1.605 3.710 1.00 89.56 82 LEU A N 1
ATOM 615 C CA . LEU A 1 82 ? 0.230 2.636 2.675 1.00 89.56 82 LEU A CA 1
ATOM 616 C C . LEU A 1 82 ? 1.681 3.077 2.437 1.00 89.56 82 LEU A C 1
ATOM 618 O O . LEU A 1 82 ? 2.064 3.330 1.291 1.00 89.56 82 LEU A O 1
ATOM 622 N N . SER A 1 83 ? 2.498 3.183 3.490 1.00 88.94 83 SER A N 1
ATOM 623 C CA . SER A 1 83 ? 3.914 3.553 3.358 1.00 88.94 83 SER A CA 1
ATOM 624 C C . SER A 1 83 ? 4.705 2.473 2.607 1.00 88.94 83 SER A C 1
ATOM 626 O O . SER A 1 83 ? 5.460 2.788 1.677 1.00 88.94 83 SER A O 1
ATOM 628 N N . ALA A 1 84 ? 4.467 1.201 2.935 1.00 89.06 84 ALA A N 1
ATOM 629 C CA . ALA A 1 84 ? 5.072 0.057 2.267 1.00 89.06 84 ALA A CA 1
ATOM 630 C C . ALA A 1 84 ? 4.647 -0.026 0.793 1.00 89.06 84 ALA A C 1
ATOM 632 O O . ALA A 1 84 ? 5.499 -0.152 -0.087 1.00 89.06 84 ALA A O 1
ATOM 633 N N . GLN A 1 85 ? 3.351 0.134 0.506 1.00 89.38 85 GLN A N 1
ATOM 634 C CA . GLN A 1 85 ? 2.822 0.089 -0.857 1.00 89.38 85 GLN A CA 1
ATOM 635 C C . GLN A 1 85 ? 3.419 1.191 -1.743 1.00 89.38 85 GLN A C 1
ATOM 637 O O . GLN A 1 85 ? 3.830 0.930 -2.874 1.00 89.38 85 GLN A O 1
ATOM 642 N N . ARG A 1 86 ? 3.523 2.423 -1.229 1.00 86.38 86 ARG A N 1
ATOM 643 C CA . ARG A 1 86 ? 4.161 3.535 -1.952 1.00 86.38 86 ARG A CA 1
ATOM 644 C C . ARG A 1 86 ? 5.625 3.258 -2.259 1.00 86.38 86 ARG A C 1
ATOM 646 O O . ARG A 1 86 ? 6.087 3.581 -3.350 1.00 86.38 86 ARG A O 1
ATOM 653 N N . SER A 1 87 ? 6.337 2.669 -1.305 1.00 88.31 87 SER A N 1
ATOM 654 C CA . SER A 1 87 ? 7.746 2.317 -1.474 1.00 88.31 87 SER A CA 1
ATOM 655 C C . SER A 1 87 ? 7.912 1.238 -2.543 1.00 88.31 87 SER A C 1
ATOM 657 O O . SER A 1 87 ? 8.762 1.376 -3.416 1.00 88.31 87 SER A O 1
ATOM 659 N N . ALA A 1 88 ? 7.059 0.211 -2.536 1.00 87.75 88 ALA A N 1
ATOM 660 C CA . ALA A 1 88 ? 7.065 -0.838 -3.552 1.00 87.75 88 ALA A CA 1
ATOM 661 C C . ALA A 1 88 ? 6.829 -0.275 -4.965 1.00 87.75 88 ALA A C 1
ATOM 663 O O . ALA A 1 88 ? 7.635 -0.521 -5.860 1.00 87.75 88 ALA A O 1
ATOM 664 N N . LEU A 1 89 ? 5.793 0.555 -5.142 1.00 87.31 89 LEU A N 1
ATOM 665 C CA . LEU A 1 89 ? 5.505 1.209 -6.426 1.00 87.31 89 LEU A CA 1
ATOM 666 C C . LEU A 1 89 ? 6.646 2.131 -6.880 1.00 87.31 89 LEU A C 1
ATOM 668 O O . LEU A 1 89 ? 6.943 2.224 -8.070 1.00 87.31 89 LEU A O 1
ATOM 672 N N . PHE A 1 90 ? 7.305 2.811 -5.939 1.00 86.75 90 PHE A N 1
ATOM 673 C CA . PHE A 1 90 ? 8.467 3.638 -6.243 1.00 86.75 90 PHE A CA 1
ATOM 674 C C . PHE A 1 90 ? 9.631 2.797 -6.780 1.00 86.75 90 PHE A C 1
ATOM 676 O O . PHE A 1 90 ? 10.152 3.113 -7.851 1.00 86.75 90 PHE A O 1
ATOM 683 N N . TYR A 1 91 ? 10.002 1.710 -6.098 1.00 89.38 91 TYR A N 1
ATOM 684 C CA . TYR A 1 91 ? 11.080 0.827 -6.554 1.00 89.38 91 TYR A CA 1
ATOM 685 C C . TYR A 1 91 ? 10.765 0.160 -7.894 1.00 89.38 91 TYR A C 1
ATOM 687 O O . TYR A 1 91 ? 11.648 0.055 -8.742 1.00 89.38 91 TYR A O 1
ATOM 695 N N . GLU A 1 92 ? 9.509 -0.224 -8.124 1.00 89.50 92 GLU A N 1
ATOM 696 C CA . GLU A 1 92 ? 9.063 -0.736 -9.420 1.00 89.50 92 GLU A CA 1
ATOM 697 C C . GLU A 1 92 ? 9.237 0.317 -10.526 1.00 89.50 92 GLU A C 1
ATOM 699 O O . GLU A 1 92 ? 9.814 0.036 -11.577 1.00 89.50 92 GLU A O 1
ATOM 704 N N . SER A 1 93 ? 8.809 1.559 -10.279 1.00 88.06 93 SER A N 1
ATOM 705 C CA . SER A 1 93 ? 8.964 2.649 -11.250 1.00 88.06 93 SER A CA 1
ATOM 706 C C . SER A 1 93 ? 10.431 2.965 -11.556 1.00 88.06 93 SER A C 1
ATOM 708 O O . SER A 1 93 ? 10.778 3.207 -12.713 1.00 88.06 93 SER A O 1
ATOM 710 N N . LEU A 1 94 ? 11.298 2.908 -10.539 1.00 89.94 94 LEU A N 1
ATOM 711 C CA . LEU A 1 94 ? 12.732 3.123 -10.681 1.00 89.94 94 LEU A CA 1
ATOM 712 C C . LEU A 1 94 ? 13.368 2.007 -11.512 1.00 89.94 94 LEU A C 1
ATOM 714 O O . LEU A 1 94 ? 14.063 2.295 -12.481 1.00 89.94 94 LEU A O 1
ATOM 718 N N . SER A 1 95 ? 13.064 0.749 -11.190 1.00 90.06 95 SER A N 1
ATOM 719 C CA . SER A 1 95 ? 13.568 -0.409 -11.933 1.00 90.06 95 SER A CA 1
ATOM 720 C C . SER A 1 95 ? 13.151 -0.363 -13.407 1.00 90.06 95 SER A C 1
ATOM 722 O O . SER A 1 95 ? 13.977 -0.572 -14.297 1.00 90.06 95 SER A O 1
ATOM 724 N N . ASN A 1 96 ? 11.899 0.009 -13.688 1.00 91.19 96 ASN A N 1
ATOM 725 C CA . ASN A 1 96 ? 11.412 0.183 -15.057 1.00 91.19 96 ASN A CA 1
ATOM 726 C C . ASN A 1 96 ? 12.146 1.317 -15.797 1.00 91.19 96 ASN A C 1
ATOM 728 O O . ASN A 1 96 ? 12.477 1.180 -16.978 1.00 91.19 96 ASN A O 1
ATOM 732 N N . ALA A 1 97 ? 12.430 2.431 -15.117 1.00 90.69 97 ALA A N 1
ATOM 733 C CA . ALA A 1 97 ? 13.195 3.535 -15.692 1.00 90.69 97 ALA A CA 1
ATOM 734 C C . ALA A 1 97 ? 14.652 3.136 -15.989 1.00 90.69 97 ALA A C 1
ATOM 736 O O . ALA A 1 97 ? 15.177 3.472 -17.054 1.00 90.69 97 ALA A O 1
ATOM 737 N N . GLU A 1 98 ? 15.289 2.386 -15.088 1.00 91.19 98 GLU A N 1
ATOM 738 C CA . GLU A 1 98 ? 16.641 1.849 -15.270 1.00 91.19 98 GLU A CA 1
ATOM 739 C C . GLU A 1 98 ? 16.712 0.871 -16.447 1.00 91.19 98 GLU A C 1
ATOM 741 O O . GLU A 1 98 ? 17.609 0.982 -17.289 1.00 91.19 98 GLU A O 1
ATOM 746 N N . ALA A 1 99 ? 15.738 -0.034 -16.565 1.00 90.69 99 ALA A N 1
ATOM 747 C CA . ALA A 1 99 ? 15.645 -0.959 -17.690 1.00 90.69 99 ALA A CA 1
ATOM 748 C C . ALA A 1 99 ? 15.543 -0.208 -19.029 1.00 90.69 99 ALA A C 1
ATOM 750 O O . ALA A 1 99 ? 16.312 -0.476 -19.955 1.00 90.69 99 ALA A O 1
ATOM 751 N N . GLY A 1 100 ? 14.665 0.799 -19.108 1.00 90.50 100 GLY A N 1
ATOM 752 C CA . GLY A 1 100 ? 14.511 1.620 -20.311 1.00 90.50 100 GLY A CA 1
ATOM 753 C C . GLY A 1 100 ? 15.753 2.455 -20.650 1.00 90.50 100 GLY A C 1
ATOM 754 O O . GLY A 1 100 ? 16.051 2.682 -21.826 1.00 90.50 100 GLY A O 1
ATOM 755 N N . LEU A 1 101 ? 16.510 2.909 -19.647 1.00 90.06 101 LEU A N 1
ATOM 756 C CA . LEU A 1 101 ? 17.780 3.601 -19.870 1.00 90.06 101 LEU A CA 1
ATOM 757 C C . LEU A 1 101 ? 18.844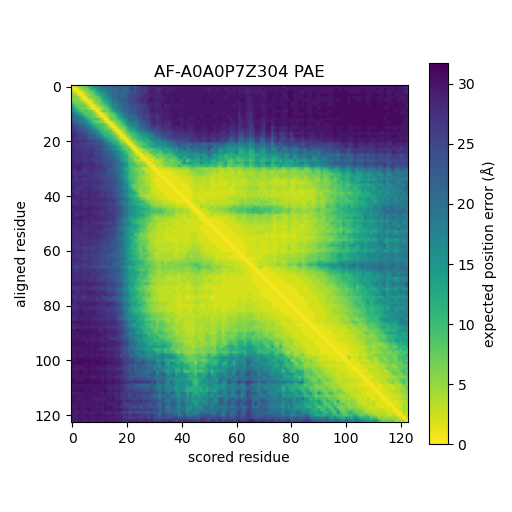 2.649 -20.431 1.00 90.06 101 LEU A C 1
ATOM 759 O O . LEU A 1 101 ? 19.529 2.994 -21.397 1.00 90.06 101 LEU A O 1
ATOM 763 N N . SER A 1 102 ? 18.953 1.451 -19.856 1.00 87.75 102 SER A N 1
ATOM 764 C CA . SER A 1 102 ? 19.894 0.415 -20.291 1.00 87.75 102 SER A CA 1
ATOM 765 C C . SER A 1 102 ? 19.651 -0.006 -21.744 1.00 87.75 102 SER A C 1
ATOM 767 O O . SER A 1 102 ? 20.585 -0.077 -22.551 1.00 87.75 102 SER A O 1
ATOM 769 N N . GLU A 1 103 ? 18.385 -0.190 -22.124 1.00 90.12 103 GLU A N 1
ATOM 770 C CA . GLU A 1 103 ? 18.000 -0.516 -23.498 1.00 90.12 103 GLU A CA 1
ATOM 771 C C . GLU A 1 103 ? 18.422 0.589 -24.480 1.00 90.12 103 GLU A C 1
ATOM 773 O O . GLU A 1 103 ? 19.060 0.313 -25.501 1.00 90.12 103 GLU A O 1
ATOM 778 N N . LYS A 1 104 ? 18.170 1.860 -24.138 1.00 90.31 104 LYS A N 1
ATOM 779 C CA . LYS A 1 104 ? 18.585 3.008 -24.962 1.00 90.31 104 LYS A CA 1
ATOM 780 C C . LYS A 1 104 ? 20.101 3.110 -25.105 1.00 90.31 104 LYS A C 1
ATOM 782 O O . LYS A 1 104 ? 20.589 3.384 -26.202 1.00 90.31 104 LYS A O 1
ATOM 787 N N . MET A 1 105 ? 20.855 2.883 -24.029 1.00 85.50 105 MET A N 1
ATOM 788 C CA . MET A 1 105 ? 22.322 2.887 -24.077 1.00 85.50 105 MET A CA 1
ATOM 789 C C . MET A 1 105 ? 22.864 1.763 -24.964 1.00 85.50 105 MET A C 1
ATOM 791 O O . MET A 1 105 ? 23.780 1.986 -25.761 1.00 85.50 105 MET A O 1
ATOM 795 N N . THR A 1 106 ? 22.269 0.573 -24.874 1.00 89.62 106 THR A N 1
ATOM 796 C CA . THR A 1 106 ? 22.633 -0.583 -25.701 1.00 89.62 106 THR A CA 1
ATOM 797 C C . THR A 1 106 ? 22.362 -0.298 -27.175 1.00 89.62 106 THR A C 1
ATOM 799 O O . THR A 1 106 ? 23.252 -0.469 -28.011 1.00 89.62 106 THR A O 1
ATOM 802 N N . ALA A 1 107 ? 21.176 0.225 -27.492 1.00 87.44 107 ALA A N 1
ATOM 803 C CA . ALA A 1 107 ? 20.801 0.597 -28.851 1.00 87.44 107 ALA A CA 1
ATOM 804 C C . ALA A 1 107 ? 21.742 1.662 -29.438 1.00 87.44 107 ALA A C 1
ATOM 806 O O . ALA A 1 107 ? 22.239 1.496 -30.552 1.00 87.44 107 ALA A O 1
ATOM 807 N N . ASN A 1 108 ? 22.052 2.714 -28.673 1.00 85.50 108 ASN A N 1
ATOM 808 C CA . ASN A 1 108 ? 22.971 3.768 -29.104 1.00 85.50 108 ASN A CA 1
ATOM 809 C C . ASN A 1 108 ? 24.381 3.210 -29.359 1.00 85.50 108 ASN A C 1
ATOM 811 O O . ASN A 1 108 ? 24.976 3.462 -30.404 1.00 85.50 108 ASN A O 1
ATOM 815 N N . THR A 1 109 ? 24.882 2.356 -28.465 1.00 86.62 109 THR A N 1
ATOM 816 C CA . THR A 1 109 ? 26.203 1.728 -28.618 1.00 86.62 109 THR A CA 1
ATOM 817 C C . THR A 1 109 ? 26.279 0.854 -29.871 1.00 86.62 109 THR A C 1
ATOM 819 O O . THR A 1 109 ? 27.288 0.871 -30.578 1.00 86.62 109 THR A O 1
ATOM 822 N N . ILE A 1 110 ? 25.221 0.098 -30.180 1.00 87.50 110 ILE A N 1
ATOM 823 C CA . ILE A 1 110 ? 25.145 -0.710 -31.404 1.00 87.50 110 ILE A CA 1
ATOM 824 C C . ILE A 1 110 ? 25.143 0.193 -32.642 1.00 87.50 110 ILE A C 1
ATOM 826 O O . ILE A 1 110 ? 25.933 -0.037 -33.558 1.00 87.50 110 ILE A O 1
ATOM 830 N N . GLN A 1 111 ? 24.312 1.239 -32.659 1.00 87.50 111 GLN A N 1
ATOM 831 C CA . GLN A 1 111 ? 24.250 2.201 -33.766 1.00 87.50 111 GLN A CA 1
ATOM 832 C C . GLN A 1 111 ? 25.584 2.914 -33.991 1.00 87.50 111 GLN A C 1
ATOM 834 O O . GLN A 1 111 ? 25.995 3.119 -35.134 1.00 87.50 111 GLN A O 1
ATOM 839 N N . LEU A 1 112 ? 26.280 3.267 -32.911 1.00 90.50 112 LEU A N 1
ATOM 840 C CA . LEU A 1 112 ? 27.593 3.888 -32.975 1.00 90.50 112 LEU A CA 1
ATOM 841 C C . LEU A 1 112 ? 28.613 2.926 -33.595 1.00 90.50 112 LEU A C 1
ATOM 843 O O . LEU A 1 112 ? 29.295 3.293 -34.547 1.00 90.50 112 LEU A O 1
ATOM 847 N N . LYS A 1 113 ? 28.665 1.669 -33.133 1.00 86.38 113 LYS A N 1
ATOM 848 C CA . LYS A 1 113 ? 29.533 0.630 -33.717 1.00 86.38 113 LYS A CA 1
ATOM 849 C C . LYS A 1 113 ? 29.242 0.390 -35.201 1.00 86.38 113 LYS A C 1
ATOM 851 O O . LYS A 1 113 ? 30.177 0.248 -35.983 1.00 86.38 113 LYS A O 1
ATOM 856 N N . GLN A 1 114 ? 27.969 0.366 -35.593 1.00 87.06 114 GLN A N 1
ATOM 857 C CA . GLN A 1 114 ? 27.565 0.222 -36.995 1.00 87.06 114 GLN A CA 1
ATOM 858 C C . GLN A 1 114 ? 28.010 1.418 -37.846 1.00 87.06 114 GLN A C 1
ATOM 860 O O . GLN A 1 114 ? 28.557 1.217 -38.928 1.00 87.06 114 GLN A O 1
ATOM 865 N N . ASN A 1 115 ? 27.836 2.648 -37.350 1.00 86.12 115 ASN A N 1
ATOM 866 C CA . ASN A 1 115 ? 28.325 3.847 -38.035 1.00 86.12 115 ASN A CA 1
ATOM 867 C C . ASN A 1 115 ? 29.849 3.843 -38.180 1.00 86.12 115 ASN A C 1
ATOM 869 O O . ASN A 1 115 ? 30.350 4.132 -39.262 1.00 86.12 115 ASN A O 1
ATOM 873 N N . TYR A 1 116 ? 30.586 3.461 -37.133 1.00 86.19 116 TYR A N 1
ATOM 874 C CA . TYR A 1 116 ? 32.043 3.330 -37.212 1.00 86.19 116 TYR A CA 1
ATOM 875 C C . TYR A 1 116 ? 32.477 2.281 -38.241 1.00 86.19 116 TYR A C 1
ATOM 877 O O . TYR A 1 116 ? 33.385 2.548 -39.021 1.00 86.19 116 TYR A O 1
ATOM 885 N N . MET A 1 117 ? 31.825 1.113 -38.288 1.00 85.50 117 MET A N 1
ATOM 886 C CA . MET A 1 117 ? 32.128 0.095 -39.302 1.00 85.50 117 MET A CA 1
ATOM 887 C C . MET A 1 117 ? 31.879 0.602 -40.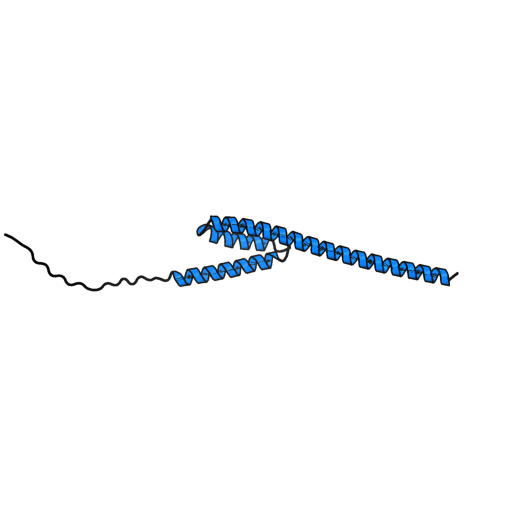724 1.00 85.50 117 MET A C 1
ATOM 889 O O . MET A 1 117 ? 32.720 0.384 -41.591 1.00 85.50 117 MET A O 1
ATOM 893 N N . ARG A 1 118 ? 30.761 1.300 -40.961 1.00 88.81 118 ARG A N 1
ATOM 894 C CA . ARG A 1 118 ? 30.470 1.903 -42.269 1.00 88.81 118 ARG A CA 1
ATOM 895 C C . ARG A 1 118 ? 31.537 2.928 -42.654 1.00 88.81 118 ARG A C 1
ATOM 897 O O . ARG A 1 118 ? 32.059 2.855 -43.757 1.00 88.81 118 ARG A O 1
ATOM 904 N N . LEU A 1 119 ? 31.897 3.830 -41.740 1.00 89.38 119 LEU A N 1
ATOM 905 C CA . LEU A 1 119 ? 32.904 4.861 -42.000 1.00 89.38 119 LEU A CA 1
ATOM 906 C C . LEU A 1 119 ? 34.265 4.260 -42.382 1.00 89.38 119 LEU A C 1
ATOM 908 O O . LEU A 1 119 ? 34.933 4.783 -43.263 1.00 89.38 119 LEU A O 1
ATOM 912 N N . ILE A 1 120 ? 34.670 3.162 -41.736 1.00 88.44 120 ILE A N 1
ATOM 913 C CA . ILE A 1 120 ? 35.924 2.460 -42.054 1.00 88.44 120 ILE A CA 1
ATOM 914 C C . ILE A 1 120 ? 35.862 1.780 -43.431 1.00 88.44 120 ILE A C 1
ATOM 916 O O . ILE A 1 120 ? 36.886 1.674 -44.089 1.00 88.44 120 ILE A O 1
ATOM 920 N N . GLN A 1 121 ? 34.692 1.308 -43.870 1.00 78.56 121 GLN A N 1
ATOM 921 C CA . GLN A 1 121 ? 34.513 0.661 -45.179 1.00 78.56 121 GLN A CA 1
ATOM 922 C C . GLN A 1 121 ? 34.431 1.651 -46.350 1.00 78.56 121 GLN A C 1
ATOM 924 O O . GLN A 1 121 ? 34.615 1.250 -47.496 1.00 78.56 121 GLN A O 1
ATOM 929 N N . GLU A 1 122 ? 34.102 2.914 -46.076 1.00 74.44 122 GLU A N 1
ATOM 930 C CA . GLU A 1 122 ? 34.012 3.989 -47.072 1.00 74.44 122 GLU A CA 1
ATOM 931 C C . GLU A 1 122 ? 35.358 4.711 -47.311 1.00 74.44 122 GLU A C 1
ATOM 933 O O . GLU A 1 122 ? 35.438 5.529 -48.230 1.00 74.44 122 GLU A O 1
ATOM 938 N N . GLN A 1 123 ? 36.397 4.418 -46.513 1.00 53.47 123 GLN A N 1
ATOM 939 C CA . GLN A 1 123 ? 37.783 4.893 -46.684 1.00 53.47 123 GLN A CA 1
ATOM 940 C C . GLN A 1 123 ? 38.653 3.857 -47.397 1.00 53.47 123 GLN A C 1
ATOM 942 O O . GLN A 1 123 ? 39.520 4.291 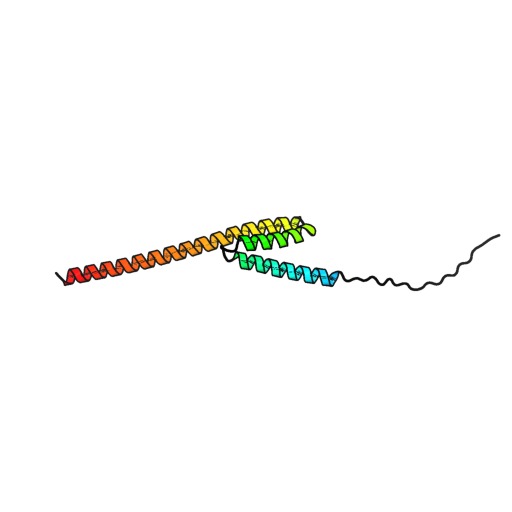-48.189 1.00 53.47 123 GLN A O 1
#

Organism: NCBI:txid1666911

Radius of gyration: 34.95 Å; Cα contacts (8 Å, |Δi|>4): 35; chains: 1; bounding box: 93×35×114 Å

Secondary structure (DSSP, 8-state):
---------------------HHHHHHHHHHHHHHHHHHHHHTTSGGGHHHHHHHHHHHHHHHHHH-HHHHHHHHHHHHHHHHHHHHHHHHHHHHHHHHHHHHHHHHHHHHHHHHHHHHHH--